Protein AF-A0A4U3LZ64-F1 (afdb_monomer_lite)

Secondary structure (DSSP, 8-state):
-HHHHHHHHHHHHHHHHHHHHHHHHHHHHHHHHHHHHHHHHHHHHHHHHSSPPPHHHHHHTTSS-HHHHHHHHHH--

Structure (mmCIF, N/CA/C/O backbone):
data_AF-A0A4U3LZ64-F1
#
_entry.id   AF-A0A4U3LZ64-F1
#
loop_
_atom_site.group_PDB
_atom_site.id
_atom_site.type_symbol
_atom_site.label_atom_id
_atom_site.label_alt_id
_atom_site.label_comp_id
_atom_site.label_asym_id
_atom_site.label_entity_id
_atom_site.label_seq_id
_atom_site.pdbx_PDB_ins_code
_atom_site.Cartn_x
_atom_site.Cartn_y
_atom_site.Cartn_z
_atom_site.occupancy
_atom_site.B_iso_or_equiv
_atom_site.auth_seq_id
_atom_site.auth_comp_id
_atom_site.auth_asym_id
_atom_site.auth_atom_id
_atom_site.pdbx_PDB_model_num
ATOM 1 N N . MET A 1 1 ? 22.094 -5.965 -43.617 1.00 84.50 1 MET A N 1
ATOM 2 C CA . MET A 1 1 ? 21.060 -6.409 -42.649 1.00 84.50 1 MET A CA 1
ATOM 3 C C . MET A 1 1 ? 21.617 -6.763 -41.267 1.00 84.50 1 MET A C 1
ATOM 5 O O . MET A 1 1 ? 20.943 -6.474 -40.292 1.00 84.50 1 MET A O 1
ATOM 9 N N . LEU A 1 2 ? 22.838 -7.306 -41.145 1.00 88.56 2 LEU A N 1
ATOM 10 C CA . LEU A 1 2 ? 23.443 -7.658 -39.844 1.00 88.56 2 LEU A CA 1
ATOM 11 C C . LEU A 1 2 ? 23.607 -6.474 -38.874 1.00 88.56 2 LEU A C 1
ATOM 13 O O . LEU A 1 2 ? 23.264 -6.593 -37.704 1.00 88.56 2 LEU A O 1
ATOM 17 N N . ILE A 1 3 ? 24.058 -5.316 -39.367 1.00 92.44 3 ILE A N 1
ATOM 18 C CA . ILE A 1 3 ? 24.215 -4.097 -38.549 1.00 92.44 3 ILE A CA 1
ATOM 19 C C . ILE A 1 3 ? 22.880 -3.648 -37.938 1.00 92.44 3 ILE A C 1
ATOM 21 O O . ILE A 1 3 ? 22.839 -3.199 -36.800 1.00 92.44 3 ILE A O 1
ATOM 25 N N . VAL A 1 4 ? 21.772 -3.824 -38.659 1.00 94.69 4 VAL A N 1
ATOM 26 C CA . VAL A 1 4 ? 20.440 -3.449 -38.165 1.00 94.69 4 VAL A CA 1
ATOM 27 C C . VAL A 1 4 ? 20.025 -4.348 -36.997 1.00 94.69 4 VAL A C 1
ATOM 29 O O . VAL A 1 4 ? 19.544 -3.849 -35.984 1.00 94.69 4 VAL A O 1
ATOM 32 N N . LEU A 1 5 ? 20.276 -5.659 -37.096 1.00 94.00 5 LEU A N 1
ATOM 33 C CA . LEU A 1 5 ? 20.001 -6.603 -36.006 1.00 94.00 5 LEU A CA 1
ATOM 34 C C . LEU A 1 5 ? 20.880 -6.337 -34.776 1.00 94.00 5 LEU A C 1
ATOM 36 O O . LEU A 1 5 ? 20.392 -6.419 -33.650 1.00 94.00 5 LEU A O 1
ATOM 40 N N . LEU A 1 6 ? 22.145 -5.958 -34.985 1.00 93.38 6 LEU A N 1
ATOM 41 C CA . LEU A 1 6 ? 23.052 -5.548 -33.911 1.00 93.38 6 LEU A CA 1
ATOM 42 C C . LEU A 1 6 ? 22.496 -4.331 -33.153 1.00 93.38 6 LEU A C 1
ATOM 44 O O . LEU A 1 6 ? 22.434 -4.344 -31.927 1.00 93.38 6 LEU A O 1
ATOM 48 N N . ILE A 1 7 ? 22.044 -3.305 -33.879 1.00 94.50 7 ILE A N 1
ATOM 49 C CA . ILE A 1 7 ? 21.490 -2.084 -33.282 1.00 94.50 7 ILE A CA 1
ATOM 50 C C . ILE A 1 7 ? 20.211 -2.394 -32.489 1.00 94.50 7 ILE A C 1
ATOM 52 O O . ILE A 1 7 ? 20.095 -1.963 -31.345 1.00 94.50 7 ILE A O 1
ATOM 56 N N . ILE A 1 8 ? 19.276 -3.180 -33.042 1.00 93.88 8 ILE A N 1
ATOM 57 C CA . ILE A 1 8 ? 18.030 -3.553 -32.340 1.00 93.88 8 ILE A CA 1
ATOM 58 C C . ILE A 1 8 ? 18.332 -4.338 -31.054 1.00 93.88 8 ILE A C 1
ATOM 60 O O . ILE A 1 8 ? 17.718 -4.075 -30.022 1.00 93.88 8 ILE A O 1
ATOM 64 N N . SER A 1 9 ? 19.305 -5.254 -31.085 1.00 92.62 9 SER A N 1
ATOM 65 C CA . SER A 1 9 ? 19.730 -6.020 -29.906 1.00 92.62 9 SER A CA 1
ATOM 66 C C . SER A 1 9 ? 20.245 -5.117 -28.776 1.00 92.62 9 SER A C 1
ATOM 68 O O . SER A 1 9 ? 19.806 -5.238 -27.630 1.00 92.62 9 SER A O 1
ATOM 70 N N . VAL A 1 10 ? 21.107 -4.145 -29.104 1.00 93.06 10 VAL A N 1
ATOM 71 C CA . VAL A 1 10 ? 21.630 -3.168 -28.131 1.00 93.06 10 VAL A CA 1
ATOM 72 C C . VAL A 1 10 ? 20.512 -2.283 -27.575 1.00 93.06 10 VAL A C 1
ATOM 74 O O . VAL A 1 10 ? 20.479 -2.027 -26.373 1.00 93.06 10 VAL A O 1
ATOM 77 N N . LEU A 1 11 ? 19.561 -1.856 -28.412 1.00 92.94 11 LEU A N 1
ATOM 78 C CA . LEU A 1 11 ? 18.408 -1.077 -27.955 1.00 92.94 11 LEU A CA 1
ATOM 79 C C . LEU A 1 11 ? 17.552 -1.871 -26.957 1.00 92.94 11 LEU A C 1
ATOM 81 O O . LEU A 1 11 ? 17.261 -1.361 -25.879 1.00 92.94 11 LEU A O 1
ATOM 85 N N . ILE A 1 12 ? 17.204 -3.129 -27.247 1.00 89.88 12 ILE A N 1
ATOM 86 C CA . ILE A 1 12 ? 16.421 -3.970 -26.322 1.00 89.88 12 ILE A CA 1
ATOM 87 C C . ILE A 1 12 ? 17.145 -4.123 -24.975 1.00 89.88 12 ILE A C 1
ATOM 89 O O . ILE A 1 12 ? 16.525 -3.949 -23.925 1.00 89.88 12 ILE A O 1
ATOM 93 N N . LEU A 1 13 ? 18.459 -4.368 -24.997 1.00 88.38 13 LEU A N 1
ATOM 94 C CA . LEU A 1 13 ? 19.289 -4.477 -23.791 1.00 88.38 13 LEU A CA 1
ATOM 95 C C . LEU A 1 13 ? 19.297 -3.207 -22.930 1.00 88.38 13 LEU A C 1
ATOM 97 O O . LEU A 1 13 ? 19.404 -3.316 -21.714 1.00 88.38 13 LEU A O 1
ATOM 101 N N . LEU A 1 14 ? 19.175 -2.019 -23.526 1.00 87.12 14 LEU A N 1
ATOM 102 C CA . LEU A 1 14 ? 19.101 -0.754 -22.787 1.00 87.12 14 LEU A CA 1
ATOM 103 C C . LEU A 1 14 ? 17.680 -0.450 -22.283 1.00 87.12 14 LEU A C 1
ATOM 105 O O . LEU A 1 14 ? 17.513 0.075 -21.181 1.00 87.12 14 LEU A O 1
ATOM 109 N N . PHE A 1 15 ? 16.649 -0.795 -23.057 1.00 83.62 15 PHE A N 1
ATOM 110 C CA . PHE A 1 15 ? 15.254 -0.497 -22.721 1.00 83.62 15 PHE A CA 1
ATOM 111 C C . PHE A 1 15 ? 14.662 -1.445 -21.667 1.00 83.62 15 PHE A C 1
ATOM 113 O O . PHE A 1 15 ? 13.988 -0.976 -20.752 1.00 83.62 15 PHE A O 1
ATOM 120 N N . VAL A 1 16 ? 14.924 -2.754 -21.744 1.00 82.81 16 VAL A N 1
ATOM 121 C CA . VAL A 1 16 ? 14.395 -3.761 -20.799 1.00 82.81 16 VAL A CA 1
ATOM 122 C C . VAL A 1 16 ? 14.746 -3.469 -19.329 1.00 82.81 16 VAL A C 1
ATOM 124 O O . VAL A 1 16 ? 13.822 -3.424 -18.512 1.00 82.81 16 VAL A O 1
ATOM 127 N N . PRO A 1 17 ? 16.016 -3.219 -18.943 1.00 80.06 17 PRO A N 1
ATOM 128 C CA . PRO A 1 17 ? 16.347 -2.915 -17.551 1.00 80.06 17 PRO A CA 1
ATOM 129 C C . PRO A 1 17 ? 15.751 -1.580 -17.092 1.00 80.06 17 PRO A C 1
ATOM 131 O O . PRO A 1 17 ? 15.369 -1.447 -15.931 1.00 80.06 17 PRO A O 1
ATOM 134 N N . ASN A 1 18 ? 15.627 -0.596 -17.989 1.00 79.81 18 ASN A N 1
ATOM 135 C CA . ASN A 1 18 ? 14.990 0.679 -17.666 1.00 79.81 18 ASN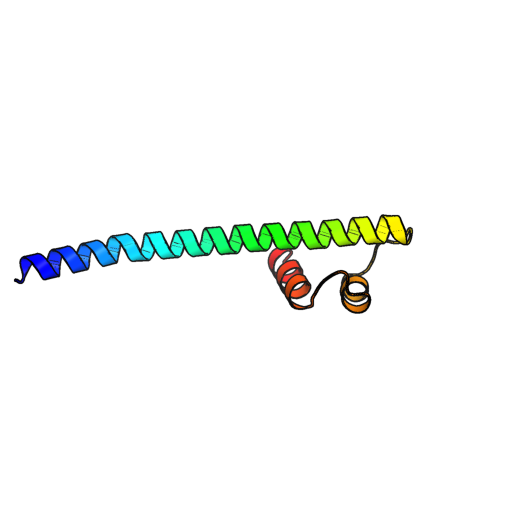 A CA 1
ATOM 136 C C . ASN A 1 18 ? 13.476 0.518 -17.417 1.00 79.81 18 ASN A C 1
ATOM 138 O O . ASN A 1 18 ? 12.923 1.164 -16.526 1.00 79.81 18 ASN A O 1
ATOM 142 N N . LEU A 1 19 ? 12.820 -0.385 -18.154 1.00 77.44 19 LEU A N 1
ATOM 143 C CA . LEU A 1 19 ? 11.399 -0.705 -18.004 1.00 77.44 19 LEU A CA 1
ATOM 144 C C . LEU A 1 19 ? 11.118 -1.493 -16.713 1.00 77.44 19 LEU A C 1
ATOM 146 O O . LEU A 1 19 ? 10.160 -1.186 -16.003 1.00 77.44 19 LEU A O 1
ATOM 150 N N . ALA A 1 20 ? 11.985 -2.451 -16.366 1.00 72.00 20 ALA A N 1
ATOM 151 C CA . ALA A 1 20 ? 11.893 -3.214 -15.119 1.00 72.00 20 ALA A CA 1
ATOM 152 C C . ALA A 1 20 ? 11.980 -2.308 -13.874 1.00 72.00 20 ALA A C 1
ATOM 154 O O . ALA A 1 20 ? 11.150 -2.423 -12.974 1.00 72.00 20 ALA A O 1
ATOM 155 N N . LYS A 1 21 ? 12.910 -1.340 -13.864 1.00 70.00 21 LYS A N 1
ATOM 156 C CA . LYS A 1 21 ? 13.056 -0.358 -12.770 1.00 70.0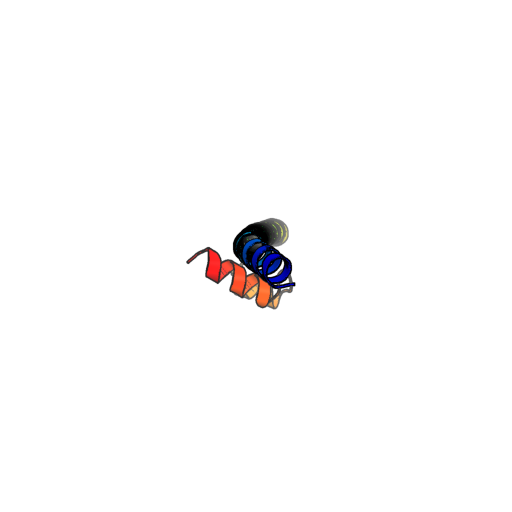0 21 LYS A CA 1
ATOM 157 C C . LYS A 1 21 ? 11.839 0.557 -12.608 1.00 70.00 21 LYS A C 1
ATOM 159 O O . LYS A 1 21 ? 11.467 0.907 -11.488 1.00 70.00 21 LYS A O 1
ATOM 164 N N . HIS A 1 22 ? 11.207 0.956 -13.716 1.00 70.44 22 HIS A N 1
ATOM 165 C CA . HIS A 1 22 ? 9.980 1.757 -13.662 1.00 70.44 22 HIS A CA 1
ATOM 166 C C . HIS A 1 22 ? 8.817 0.960 -13.073 1.00 70.44 22 HIS A C 1
ATOM 168 O O . HIS A 1 22 ? 8.084 1.500 -12.249 1.00 70.44 22 HIS A O 1
ATOM 174 N N . LYS A 1 23 ? 8.682 -0.321 -13.437 1.00 70.31 23 LYS A N 1
ATOM 175 C CA . LYS A 1 23 ? 7.671 -1.207 -12.851 1.00 70.31 23 LYS A CA 1
ATOM 176 C C . LYS A 1 23 ? 7.850 -1.349 -11.336 1.00 70.31 23 LYS A C 1
ATOM 178 O O . LYS A 1 23 ? 6.905 -1.097 -10.603 1.00 70.31 23 LYS A O 1
ATOM 183 N N . GLU A 1 24 ? 9.067 -1.629 -10.875 1.00 71.06 24 GLU A N 1
ATOM 184 C CA . GLU A 1 24 ? 9.384 -1.736 -9.443 1.00 71.06 24 GLU A CA 1
ATOM 185 C C . GLU A 1 24 ? 9.059 -0.442 -8.673 1.00 71.06 24 GLU A C 1
ATOM 187 O O . GLU A 1 24 ? 8.470 -0.471 -7.595 1.00 71.06 24 GLU A O 1
ATOM 192 N N . THR A 1 25 ? 9.376 0.719 -9.256 1.00 73.69 25 THR A N 1
ATOM 193 C CA . THR A 1 25 ? 9.072 2.025 -8.646 1.00 73.69 25 THR A CA 1
ATOM 194 C C . THR A 1 25 ? 7.565 2.275 -8.544 1.00 73.69 25 THR A C 1
ATOM 196 O O . THR A 1 25 ? 7.098 2.865 -7.567 1.00 73.69 25 THR A O 1
ATOM 199 N N . VAL A 1 26 ? 6.800 1.863 -9.558 1.00 74.44 26 VAL A N 1
ATOM 200 C CA . VAL A 1 26 ? 5.335 1.977 -9.573 1.00 74.44 26 VAL A CA 1
ATOM 201 C C . VAL A 1 26 ? 4.714 1.039 -8.545 1.00 74.44 26 VAL A C 1
ATOM 203 O O . VAL A 1 26 ? 3.867 1.487 -7.775 1.00 74.44 26 VAL A O 1
ATOM 206 N N . ASP A 1 27 ? 5.171 -0.212 -8.486 1.00 74.56 27 ASP A N 1
ATOM 207 C CA . ASP A 1 27 ? 4.689 -1.208 -7.528 1.00 74.56 27 ASP A CA 1
ATOM 208 C C . ASP A 1 27 ? 4.940 -0.731 -6.087 1.00 74.56 27 ASP A C 1
ATOM 210 O O . ASP A 1 27 ? 4.017 -0.719 -5.271 1.00 74.56 27 ASP A O 1
ATOM 214 N N . LYS A 1 28 ? 6.135 -0.196 -5.799 1.00 76.12 28 LYS A N 1
ATOM 215 C CA . LYS A 1 28 ? 6.466 0.375 -4.485 1.00 76.12 28 LYS A CA 1
ATOM 216 C C . LYS A 1 28 ? 5.586 1.573 -4.113 1.00 76.12 28 LYS A C 1
ATOM 218 O O . LYS A 1 28 ? 5.023 1.611 -3.023 1.00 76.12 28 LYS A O 1
ATOM 223 N N . LYS A 1 29 ? 5.417 2.547 -5.017 1.00 76.31 29 LYS A N 1
ATOM 224 C CA . LYS A 1 29 ? 4.539 3.708 -4.766 1.00 76.31 29 LYS A CA 1
ATOM 225 C C . LYS A 1 29 ? 3.075 3.299 -4.590 1.00 76.31 29 LYS A C 1
ATOM 227 O O . LYS A 1 29 ? 2.361 3.912 -3.799 1.00 76.31 29 LYS A O 1
ATOM 232 N N . GLY A 1 30 ? 2.629 2.282 -5.327 1.00 78.19 30 GLY A N 1
ATOM 233 C CA . GLY A 1 30 ? 1.298 1.700 -5.186 1.00 78.19 30 GLY A CA 1
ATOM 234 C C . GLY A 1 30 ? 1.104 1.083 -3.805 1.00 78.19 30 GLY A C 1
ATOM 235 O O . GLY A 1 30 ? 0.133 1.406 -3.126 1.00 78.19 30 GLY A O 1
ATOM 236 N N . ASN A 1 31 ? 2.058 0.269 -3.353 1.00 79.62 31 ASN A N 1
ATOM 237 C CA . ASN A 1 31 ? 2.034 -0.335 -2.024 1.00 79.62 31 ASN A CA 1
ATOM 238 C C . ASN A 1 31 ? 2.055 0.713 -0.897 1.00 79.62 31 ASN A C 1
ATOM 240 O O . ASN A 1 31 ? 1.240 0.636 0.020 1.00 79.62 31 ASN A O 1
ATOM 244 N N . GLU A 1 32 ? 2.894 1.749 -0.998 1.00 84.56 32 GLU A N 1
ATOM 245 C CA . GLU A 1 32 ? 2.909 2.867 -0.040 1.00 84.56 32 GLU A CA 1
ATOM 246 C C . GLU A 1 32 ? 1.553 3.596 0.033 1.00 84.56 32 GLU A C 1
ATOM 248 O O . GLU A 1 32 ? 1.115 4.014 1.108 1.00 84.56 32 GLU A O 1
ATOM 253 N N . ALA A 1 33 ? 0.852 3.740 -1.096 1.00 87.69 33 ALA A N 1
ATOM 254 C CA . ALA A 1 33 ? -0.486 4.325 -1.115 1.00 87.69 33 ALA A CA 1
ATOM 255 C C . ALA A 1 33 ? -1.521 3.427 -0.417 1.00 87.69 33 ALA A C 1
ATOM 257 O O . ALA A 1 33 ? -2.374 3.938 0.309 1.00 87.69 33 ALA A O 1
ATOM 258 N N . ILE A 1 34 ? -1.428 2.103 -0.583 1.00 87.50 34 ILE A N 1
ATOM 259 C CA . ILE A 1 34 ? -2.290 1.144 0.124 1.00 87.50 34 ILE A CA 1
ATOM 260 C C . ILE A 1 34 ? -2.085 1.242 1.637 1.00 87.50 34 ILE A C 1
ATOM 262 O O . ILE A 1 34 ? -3.072 1.260 2.371 1.00 87.50 34 ILE A O 1
ATOM 266 N N . VAL A 1 35 ? -0.840 1.390 2.102 1.00 89.00 35 VAL A N 1
ATOM 267 C CA . VAL A 1 35 ? -0.546 1.585 3.531 1.00 89.00 35 VAL A CA 1
ATOM 268 C C . VAL A 1 35 ? -1.281 2.804 4.085 1.00 89.00 35 VAL A C 1
ATOM 270 O O . VAL A 1 35 ? -1.993 2.686 5.081 1.00 89.00 35 VAL A O 1
ATOM 273 N N . LYS A 1 36 ? -1.202 3.945 3.392 1.00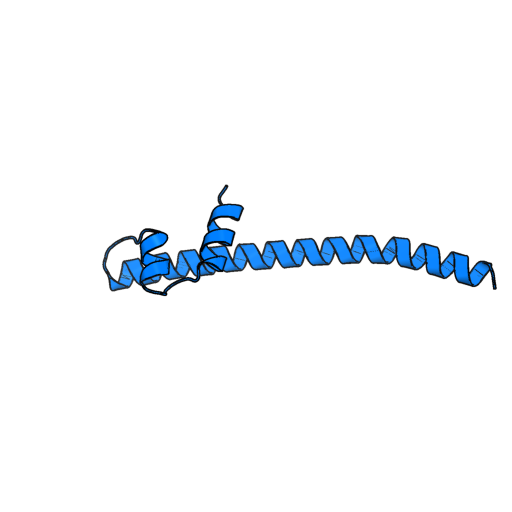 89.75 36 LYS A N 1
ATOM 274 C CA . LYS A 1 36 ? -1.901 5.174 3.801 1.00 89.75 36 LYS A CA 1
ATOM 275 C C . LYS A 1 36 ? -3.420 5.032 3.805 1.00 89.75 36 LYS A C 1
ATOM 277 O O . LYS A 1 36 ? -4.078 5.593 4.674 1.00 89.75 36 LYS A O 1
ATOM 282 N N . ILE A 1 37 ? -3.985 4.299 2.846 1.00 90.31 37 ILE A N 1
ATOM 283 C CA . ILE A 1 37 ? -5.429 4.041 2.805 1.00 90.31 37 ILE A CA 1
ATOM 284 C C . ILE A 1 37 ? -5.846 3.236 4.035 1.00 90.31 37 ILE A C 1
ATOM 286 O O . ILE A 1 37 ? -6.789 3.622 4.714 1.00 90.31 37 ILE A O 1
ATOM 290 N N . VAL A 1 38 ? -5.133 2.153 4.357 1.00 90.38 38 VAL A N 1
ATOM 291 C CA . VAL A 1 38 ? -5.445 1.326 5.534 1.00 90.38 38 VAL A CA 1
ATOM 292 C C . VAL A 1 38 ? -5.310 2.136 6.828 1.00 90.38 38 VAL A C 1
ATOM 294 O O . VAL A 1 38 ? -6.188 2.056 7.682 1.00 90.38 38 VAL A O 1
ATOM 297 N N . GLU A 1 39 ? -4.270 2.962 6.960 1.00 90.31 39 GLU A N 1
ATOM 298 C CA . GLU A 1 39 ? -4.092 3.856 8.115 1.00 90.31 39 GLU A CA 1
ATOM 299 C C . GLU A 1 39 ? -5.220 4.891 8.228 1.00 90.31 39 GLU A C 1
ATOM 301 O O . GLU A 1 39 ? -5.778 5.072 9.308 1.00 90.31 39 GLU A O 1
ATOM 306 N N . SER A 1 40 ? -5.651 5.485 7.114 1.00 92.19 40 SER A N 1
ATOM 307 C CA . SER A 1 40 ? -6.802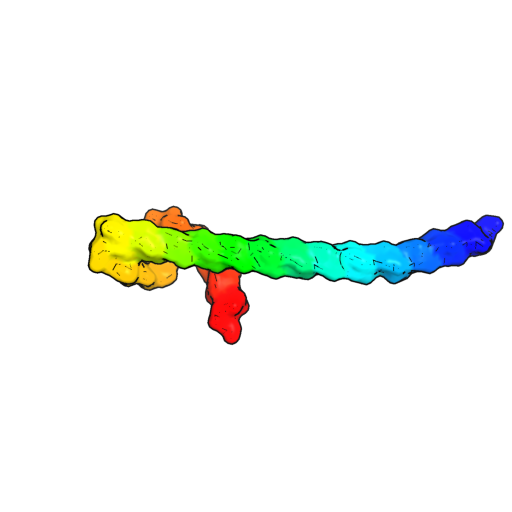 6.393 7.102 1.00 92.19 40 SER A CA 1
ATOM 308 C C . SER A 1 40 ? -8.095 5.689 7.525 1.00 92.19 40 SER A C 1
ATOM 310 O O . SER A 1 40 ? -8.892 6.267 8.261 1.00 92.19 40 SER A O 1
ATOM 312 N N . GLN A 1 41 ? -8.292 4.428 7.132 1.00 88.75 41 GLN A N 1
ATOM 313 C CA . GLN A 1 41 ? -9.455 3.647 7.560 1.00 88.75 41 GLN A CA 1
ATOM 314 C C . GLN A 1 41 ? -9.402 3.284 9.050 1.00 88.75 41 GLN A C 1
ATOM 316 O O . GLN A 1 41 ? -10.439 3.274 9.710 1.00 88.75 41 GLN A O 1
ATOM 321 N N . ILE A 1 42 ? -8.208 3.044 9.605 1.00 90.38 42 ILE A N 1
ATOM 322 C CA . ILE A 1 42 ? -8.007 2.887 11.055 1.00 90.38 42 ILE A CA 1
ATOM 323 C C . ILE A 1 42 ? -8.413 4.169 11.789 1.00 90.38 42 ILE A C 1
ATOM 325 O O . ILE A 1 42 ? -9.118 4.102 12.799 1.00 90.38 42 ILE A O 1
ATOM 329 N N . GLU A 1 43 ? -7.983 5.331 11.294 1.00 89.19 43 GLU A N 1
ATOM 330 C CA . GLU A 1 43 ? -8.316 6.633 11.880 1.00 89.19 43 GLU A CA 1
ATOM 331 C C . GLU A 1 43 ? -9.819 6.918 11.821 1.00 89.19 43 GLU A C 1
ATOM 333 O O . GLU A 1 43 ? -10.410 7.274 12.841 1.00 89.19 43 GLU A O 1
ATOM 338 N N . LEU A 1 44 ? -10.449 6.703 10.663 1.00 89.88 44 LEU A N 1
ATOM 339 C CA . LEU A 1 44 ? -11.888 6.899 10.479 1.00 89.88 44 LEU A CA 1
ATOM 340 C C . LEU A 1 44 ? -12.697 5.992 11.403 1.00 89.88 44 LEU A C 1
ATOM 342 O O . LEU A 1 44 ? -13.555 6.477 12.136 1.00 89.88 44 LEU A O 1
ATOM 346 N N . TYR A 1 45 ? -12.362 4.703 11.462 1.00 90.69 45 TYR A N 1
ATOM 347 C CA . TYR A 1 45 ? -13.006 3.779 12.390 1.00 90.69 45 TYR A CA 1
ATOM 348 C C . TYR A 1 45 ? -12.825 4.228 13.846 1.00 90.69 45 TYR A C 1
ATOM 350 O O . TYR A 1 45 ? -13.767 4.196 14.639 1.00 90.69 45 TYR A O 1
ATOM 358 N N . THR A 1 46 ? -11.618 4.672 14.212 1.00 89.06 46 THR A N 1
ATOM 359 C CA . THR A 1 46 ? -11.333 5.153 15.570 1.00 89.06 46 THR A CA 1
ATOM 360 C C . THR A 1 46 ? -12.171 6.382 15.909 1.00 89.06 46 THR A C 1
ATOM 362 O O . THR A 1 46 ? -12.677 6.474 17.026 1.00 89.06 46 THR A O 1
ATOM 365 N N . LEU A 1 47 ? -12.376 7.286 14.950 1.00 89.94 47 LEU A N 1
ATOM 366 C CA . LEU A 1 47 ? -13.223 8.463 15.111 1.00 89.94 47 LEU A CA 1
ATOM 367 C C . LEU A 1 47 ? -14.709 8.093 15.246 1.00 89.94 47 LEU A C 1
ATOM 369 O O . LEU A 1 47 ? -15.403 8.640 16.100 1.00 89.94 47 LEU A O 1
ATOM 373 N N . GLU A 1 48 ? -15.195 7.149 14.440 1.00 88.62 48 GLU A N 1
ATOM 374 C CA . GLU A 1 48 ? -16.602 6.732 14.438 1.00 88.62 48 GLU A CA 1
ATOM 375 C C . GLU A 1 48 ? -16.973 5.883 15.661 1.00 88.62 48 GLU A C 1
ATOM 377 O O . GLU A 1 48 ? -18.055 6.031 16.232 1.00 88.62 48 GLU A O 1
ATOM 382 N N . LYS A 1 49 ? -16.082 4.979 16.078 1.00 88.06 49 LYS A N 1
ATOM 383 C CA . LYS A 1 49 ? -16.354 3.967 17.111 1.00 88.06 49 LYS A CA 1
ATOM 384 C C . LYS A 1 49 ? -15.684 4.266 18.449 1.00 88.06 49 LYS A C 1
ATOM 386 O O . LYS A 1 49 ? -15.889 3.509 19.395 1.00 88.06 49 LYS A O 1
ATOM 391 N N . ASN A 1 50 ? -14.884 5.335 18.541 1.00 88.50 50 ASN A N 1
ATOM 392 C CA . ASN A 1 50 ? -14.040 5.655 19.703 1.00 88.50 50 ASN A CA 1
ATOM 393 C C . ASN A 1 50 ? -13.174 4.462 20.159 1.00 88.50 50 ASN A C 1
ATOM 395 O O . ASN A 1 50 ? -12.884 4.290 21.343 1.00 88.50 50 ASN A O 1
ATOM 399 N N . LYS A 1 51 ? -12.784 3.603 19.211 1.00 88.06 51 LYS A N 1
ATOM 400 C CA . LYS A 1 51 ? -12.038 2.366 19.451 1.00 88.06 51 LYS A CA 1
ATOM 401 C C . LYS A 1 51 ? -11.057 2.154 18.312 1.00 88.06 51 LYS A C 1
ATOM 403 O O . LYS A 1 51 ? -11.460 2.183 17.158 1.00 88.06 51 LYS A O 1
ATOM 408 N N . THR A 1 52 ? -9.800 1.864 18.627 1.00 85.88 52 THR A N 1
ATOM 409 C CA . THR A 1 52 ? -8.831 1.441 17.612 1.00 85.88 52 THR A CA 1
ATOM 410 C C . THR A 1 52 ? -9.210 0.052 17.084 1.00 85.88 52 THR A C 1
ATOM 412 O O . THR A 1 52 ? -9.301 -0.886 17.885 1.00 85.88 52 THR A O 1
ATOM 415 N N . PRO A 1 53 ? -9.454 -0.105 15.772 1.00 86.62 53 PRO A N 1
ATOM 416 C CA . PRO A 1 53 ? -9.807 -1.392 15.197 1.00 86.62 53 PRO A CA 1
ATOM 417 C C . PRO A 1 53 ? -8.586 -2.306 15.109 1.00 86.62 53 PRO A C 1
ATOM 419 O O . PRO A 1 53 ? -7.462 -1.872 14.851 1.00 86.62 53 PRO A O 1
ATOM 422 N N . SER A 1 54 ? -8.823 -3.604 15.236 1.00 87.81 54 SER A N 1
ATOM 423 C CA . SER A 1 54 ? -7.910 -4.616 14.721 1.00 87.81 54 SER A CA 1
ATOM 424 C C . SER A 1 54 ? -8.023 -4.716 13.196 1.00 87.81 54 SER A C 1
ATOM 426 O O . SER A 1 54 ? -9.068 -4.445 12.604 1.00 87.81 54 SER A O 1
ATOM 428 N N . LEU A 1 55 ? -6.956 -5.179 12.543 1.00 85.69 55 LEU A N 1
ATOM 429 C CA . LEU A 1 55 ? -6.951 -5.386 11.090 1.00 85.69 55 LEU A CA 1
ATOM 430 C C . LEU A 1 55 ? -8.066 -6.342 10.619 1.00 85.69 55 LEU A C 1
ATOM 432 O O . LEU A 1 55 ? -8.621 -6.163 9.539 1.00 85.69 55 LEU A O 1
ATOM 436 N N . ASN A 1 56 ? -8.439 -7.319 11.451 1.00 86.12 56 ASN A N 1
ATOM 437 C CA . ASN A 1 56 ? -9.550 -8.230 11.169 1.00 86.12 56 ASN A CA 1
ATOM 438 C C . ASN A 1 56 ? -10.916 -7.535 11.261 1.00 86.12 56 ASN A C 1
ATOM 440 O O . ASN A 1 56 ? -11.798 -7.843 10.466 1.00 86.12 56 ASN A O 1
ATOM 444 N N . GLU A 1 57 ? -11.102 -6.595 12.194 1.00 86.75 57 GLU A N 1
ATOM 445 C CA . GLU A 1 57 ? -12.335 -5.797 12.290 1.00 86.75 57 GLU A CA 1
ATOM 446 C C . GLU A 1 57 ? -12.518 -4.920 11.044 1.00 86.75 57 GLU A C 1
ATOM 448 O O . GLU A 1 57 ? -13.607 -4.899 10.481 1.00 86.75 57 GLU A O 1
ATOM 453 N N . LEU A 1 58 ? -11.445 -4.309 10.524 1.00 87.06 58 LEU A N 1
ATOM 454 C CA . LEU A 1 58 ? -11.510 -3.515 9.287 1.00 87.06 58 LEU A CA 1
ATOM 455 C C . LEU A 1 58 ? -11.925 -4.339 8.062 1.00 87.06 58 LEU A C 1
ATOM 457 O O . LEU A 1 58 ? -12.640 -3.831 7.201 1.00 87.06 58 LEU A O 1
ATOM 461 N N . VAL A 1 59 ? -11.487 -5.598 7.969 1.00 89.69 59 VAL A N 1
ATOM 462 C CA . VAL A 1 59 ? -11.895 -6.502 6.880 1.00 89.69 59 VAL A CA 1
ATOM 463 C C . VAL A 1 59 ? -13.332 -6.980 7.073 1.00 89.69 59 VAL A C 1
ATOM 465 O O . VAL A 1 59 ? -14.107 -6.999 6.120 1.00 89.69 59 VAL A O 1
ATOM 468 N N . ASN A 1 60 ? -13.699 -7.360 8.300 1.00 89.00 60 ASN A N 1
ATOM 469 C CA . ASN A 1 60 ? -15.031 -7.880 8.613 1.00 89.00 60 ASN A CA 1
ATOM 470 C C . ASN A 1 60 ? -16.124 -6.818 8.450 1.00 89.00 60 ASN A C 1
ATOM 472 O O . ASN A 1 60 ? -17.222 -7.138 8.002 1.00 89.00 60 ASN A O 1
ATOM 476 N N . GLU A 1 61 ? -15.820 -5.564 8.783 1.00 87.06 61 GLU A N 1
ATOM 477 C CA . GLU A 1 61 ? -16.730 -4.427 8.614 1.00 87.06 61 GLU A CA 1
ATOM 478 C C . GLU A 1 61 ? -16.633 -3.784 7.220 1.00 87.06 61 GLU A C 1
ATOM 480 O O . GLU A 1 61 ? -17.374 -2.855 6.913 1.00 87.06 61 GLU A O 1
ATOM 485 N N . GLY A 1 62 ? -15.761 -4.298 6.346 1.00 87.75 62 GLY A N 1
ATOM 486 C CA . GLY A 1 62 ? -15.674 -3.883 4.945 1.00 87.75 62 GLY A CA 1
ATOM 487 C C . GLY A 1 62 ? -14.966 -2.548 4.701 1.00 87.75 62 GLY A C 1
ATOM 488 O O . GLY A 1 62 ? -15.033 -2.029 3.589 1.00 87.75 62 GLY A O 1
ATOM 489 N N . TYR A 1 63 ? -14.259 -2.003 5.694 1.00 87.12 63 TYR A N 1
ATOM 490 C CA . TYR A 1 63 ? -13.432 -0.801 5.534 1.00 87.12 63 TYR A CA 1
ATOM 491 C C . TYR A 1 63 ? -12.234 -1.046 4.605 1.00 87.12 63 TYR A C 1
ATOM 493 O O . TYR A 1 63 ? -11.803 -0.129 3.900 1.00 87.12 63 TYR A O 1
ATOM 501 N N . ILE A 1 64 ? -11.695 -2.271 4.595 1.00 90.06 64 ILE A N 1
ATOM 502 C CA . ILE A 1 64 ? -10.590 -2.685 3.719 1.00 90.06 64 ILE A CA 1
ATOM 503 C C . ILE A 1 64 ? -10.835 -4.086 3.146 1.00 90.06 64 ILE A C 1
ATOM 505 O O . ILE A 1 64 ? -11.510 -4.927 3.737 1.00 90.06 64 ILE A O 1
ATOM 509 N N . THR A 1 65 ? -10.247 -4.361 1.988 1.00 90.94 65 THR A N 1
ATOM 510 C CA . THR A 1 65 ? -10.264 -5.683 1.348 1.00 90.94 65 THR A CA 1
ATOM 511 C C . THR A 1 65 ? -9.147 -6.585 1.882 1.00 90.94 65 THR A C 1
ATOM 513 O O . THR A 1 65 ? -8.140 -6.108 2.408 1.00 90.94 65 THR A O 1
ATOM 516 N N . LYS A 1 66 ? -9.280 -7.905 1.686 1.00 88.94 66 LYS A N 1
ATOM 517 C CA . LYS A 1 66 ? -8.217 -8.870 2.025 1.00 88.94 66 LYS A CA 1
ATOM 518 C C . LYS A 1 66 ? -6.907 -8.577 1.290 1.00 88.94 66 LYS A C 1
ATOM 520 O O . LYS A 1 66 ? -5.852 -8.633 1.899 1.00 88.94 66 LYS A O 1
ATOM 525 N N . GLU A 1 67 ? -6.979 -8.172 0.022 1.00 87.56 67 GLU A N 1
ATOM 526 C CA . GLU A 1 67 ? -5.785 -7.826 -0.758 1.00 87.56 67 GLU A CA 1
ATOM 527 C C . GLU A 1 67 ? -5.046 -6.607 -0.176 1.00 87.56 67 GLU A C 1
ATOM 529 O O . GLU A 1 67 ? -3.817 -6.569 -0.151 1.00 87.56 67 GLU A O 1
ATOM 534 N N . GLN A 1 68 ? -5.784 -5.612 0.328 1.00 86.44 68 GLN A N 1
ATOM 535 C CA . GLN A 1 68 ? -5.197 -4.455 1.012 1.00 86.44 68 GLN A CA 1
ATOM 536 C C . GLN A 1 68 ? -4.559 -4.846 2.346 1.00 86.44 68 GLN A C 1
ATOM 538 O O . GLN A 1 68 ? -3.493 -4.328 2.675 1.00 86.44 68 GLN A O 1
ATOM 543 N N . LEU A 1 69 ? -5.179 -5.770 3.087 1.00 88.44 69 LEU A N 1
ATOM 544 C CA . LEU A 1 69 ? -4.605 -6.321 4.312 1.00 88.44 69 LEU A CA 1
ATOM 545 C C . LEU A 1 69 ? -3.296 -7.068 4.028 1.00 88.44 69 LEU A C 1
ATOM 547 O O . LEU A 1 69 ? -2.287 -6.791 4.674 1.00 88.44 69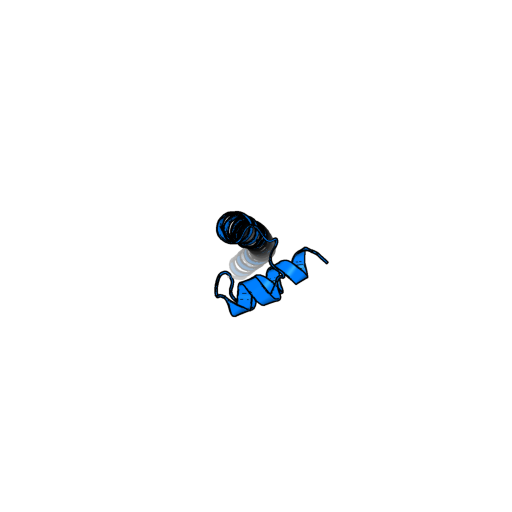 LEU A O 1
ATOM 551 N N . ASP A 1 70 ? -3.292 -7.959 3.038 1.00 88.75 70 ASP A N 1
ATOM 552 C CA . ASP A 1 70 ? -2.111 -8.743 2.673 1.00 88.75 70 ASP A CA 1
ATOM 553 C C . ASP A 1 70 ? -0.943 -7.817 2.296 1.00 88.75 70 ASP A C 1
ATOM 555 O O . ASP A 1 70 ? 0.151 -7.945 2.847 1.00 88.75 70 ASP A O 1
ATOM 559 N N . LYS A 1 71 ? -1.191 -6.800 1.456 1.00 87.81 71 LYS A N 1
ATOM 560 C CA . LYS A 1 71 ? -0.179 -5.788 1.091 1.00 87.81 71 LYS A CA 1
ATOM 561 C C . LYS A 1 71 ? 0.294 -4.957 2.284 1.00 87.81 71 LYS A C 1
ATOM 563 O O . LYS A 1 71 ? 1.488 -4.699 2.402 1.00 87.81 71 LYS A O 1
ATOM 568 N N . TYR A 1 72 ? -0.610 -4.564 3.183 1.00 87.75 72 TYR A N 1
ATOM 569 C CA . TYR A 1 72 ? -0.255 -3.828 4.400 1.00 87.75 72 TYR A CA 1
ATOM 570 C C . TYR A 1 72 ? 0.670 -4.642 5.311 1.00 87.75 72 TYR A C 1
ATOM 572 O O . TYR A 1 72 ? 1.659 -4.121 5.819 1.00 87.75 72 TYR A O 1
ATOM 580 N N . THR A 1 73 ? 0.368 -5.930 5.501 1.00 86.00 73 THR A N 1
ATOM 581 C CA . THR A 1 73 ? 1.190 -6.821 6.335 1.00 86.00 73 THR A CA 1
ATOM 582 C C . THR A 1 73 ? 2.531 -7.161 5.695 1.00 86.00 73 THR A C 1
ATOM 584 O O . THR A 1 73 ? 3.517 -7.275 6.415 1.00 86.00 73 THR A O 1
ATOM 587 N N . ALA A 1 74 ? 2.581 -7.274 4.365 1.00 85.56 74 ALA A N 1
ATOM 588 C CA . ALA A 1 74 ? 3.807 -7.547 3.626 1.00 85.56 74 ALA A CA 1
ATOM 589 C C . ALA A 1 74 ? 4.795 -6.369 3.649 1.00 85.56 74 ALA A C 1
ATOM 591 O O . ALA A 1 74 ? 5.992 -6.617 3.696 1.00 85.56 74 ALA A O 1
ATOM 592 N N . GLU A 1 75 ? 4.319 -5.115 3.654 1.00 81.00 75 GLU A N 1
ATOM 593 C CA . GLU A 1 75 ? 5.206 -3.935 3.722 1.00 81.00 75 GLU A CA 1
ATOM 594 C C . GLU A 1 75 ? 5.572 -3.474 5.134 1.00 81.00 75 GLU A C 1
ATOM 596 O O . GLU A 1 75 ? 6.509 -2.695 5.304 1.00 81.00 75 GLU A O 1
ATOM 601 N N . LYS A 1 76 ? 4.822 -3.897 6.157 1.00 70.06 76 LYS A N 1
ATOM 602 C CA . LYS A 1 76 ? 5.161 -3.630 7.567 1.00 70.06 76 LYS A CA 1
ATOM 603 C C . LYS A 1 76 ? 6.028 -4.726 8.206 1.00 70.06 76 LYS A C 1
ATOM 605 O O . LYS A 1 76 ? 6.382 -4.557 9.375 1.00 70.06 76 LYS A O 1
ATOM 610 N N . GLN A 1 77 ? 6.330 -5.817 7.493 1.00 55.44 77 GLN A N 1
ATOM 611 C CA . GLN A 1 77 ? 7.354 -6.800 7.889 1.00 55.44 77 GLN A CA 1
ATOM 612 C C . GLN A 1 77 ? 8.761 -6.264 7.627 1.00 55.44 77 GLN A C 1
ATOM 614 O O . GLN A 1 77 ? 9.629 -6.521 8.492 1.00 55.44 77 GLN A O 1
#

Sequence (77 aa):
MLIVLLIISVLILLFVPNLAKHKETVDKKGNEAIVKIVESQIELYTLEKNKTPSLNELVNEGYITKEQLDKYTAEKQ

Radius of gyration: 21.16 Å; 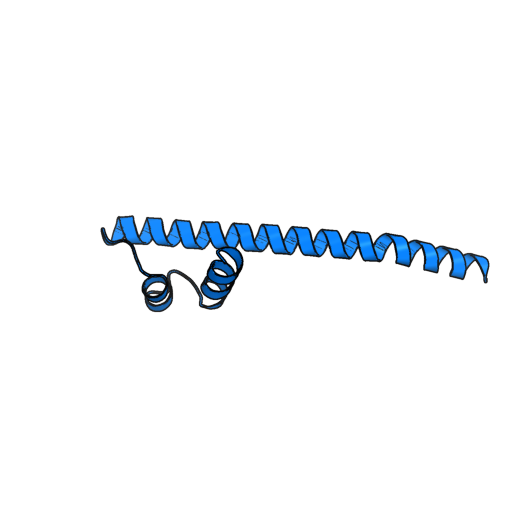chains: 1; bounding box: 41×17×62 Å

Foldseek 3Di:
DVVVVVVVVVVCVVVVVVVVVVVVVVVVVVLVVLLVQVVVLQVVCCVVVVDRDDPVRCCVVVSDDPVSVVSNVVVVD

InterPro domains:
  IPR016940 Competence protein ComGC [NF040999] (1-74)
  IPR016940 Competence protein ComGC [PIRSF029928] (1-75)
  IPR045584 Pilin-like [SSF54523] (1-72)
  IPR060070 Competence protein ComGC, C-terminal domain [PF26697] (17-68)

Organism: Enterococcus faecalis (NCBI:txid1351)

pLDDT: mean 85.38, std 7.31, range [55.44, 94.69]